Protein AF-W1DEG9-F1 (afdb_monomer)

pLDDT: mean 85.01, std 10.72, range [51.28, 95.25]

Structure (mmCIF, N/CA/C/O backbone):
data_AF-W1DEG9-F1
#
_entry.id   AF-W1DEG9-F1
#
loop_
_atom_site.group_PDB
_atom_site.id
_atom_site.type_symbol
_atom_site.label_atom_id
_atom_site.label_alt_id
_atom_site.label_comp_id
_atom_site.label_asym_id
_atom_site.label_entity_id
_atom_site.label_seq_id
_atom_site.pdbx_PDB_ins_code
_atom_site.Cartn_x
_atom_site.Cartn_y
_atom_site.Cartn_z
_atom_site.occupancy
_atom_site.B_iso_or_equiv
_atom_site.auth_seq_id
_atom_site.auth_comp_id
_atom_site.auth_asym_id
_atom_site.auth_atom_id
_atom_site.pdbx_PDB_model_num
ATOM 1 N N . MET A 1 1 ? 21.318 8.152 -14.934 1.00 57.91 1 MET A N 1
ATOM 2 C CA . MET A 1 1 ? 20.967 6.735 -15.155 1.00 57.91 1 MET A CA 1
ATOM 3 C C . MET A 1 1 ? 21.026 6.461 -16.644 1.00 57.91 1 MET A C 1
ATOM 5 O O . MET A 1 1 ? 20.644 7.343 -17.408 1.00 57.91 1 MET A O 1
ATOM 9 N N . ARG A 1 2 ? 21.579 5.317 -17.050 1.00 68.94 2 ARG A N 1
ATOM 10 C CA . ARG A 1 2 ? 21.618 4.881 -18.450 1.00 68.94 2 ARG A CA 1
ATOM 11 C C . ARG A 1 2 ? 20.387 4.010 -18.742 1.00 68.94 2 ARG A C 1
ATOM 13 O O . ARG A 1 2 ? 19.969 3.261 -17.871 1.00 68.94 2 ARG A O 1
ATOM 20 N N . SER A 1 3 ? 19.781 4.156 -19.921 1.00 65.38 3 SER A N 1
ATOM 21 C CA . SER A 1 3 ? 18.502 3.508 -20.281 1.00 65.38 3 SER A CA 1
ATOM 22 C C . SER A 1 3 ? 18.616 2.018 -20.633 1.00 65.38 3 SER A C 1
ATOM 24 O O . SER A 1 3 ? 17.600 1.368 -20.841 1.00 65.38 3 SER A O 1
ATOM 26 N N . ASP A 1 4 ? 19.833 1.492 -20.730 1.00 74.75 4 ASP A N 1
ATOM 27 C CA . ASP A 1 4 ? 20.174 0.119 -21.117 1.00 74.75 4 ASP A CA 1
ATOM 28 C C . ASP A 1 4 ? 20.474 -0.805 -19.921 1.00 74.75 4 ASP A C 1
ATOM 30 O O . ASP A 1 4 ? 20.771 -1.984 -20.104 1.00 74.75 4 ASP A O 1
ATOM 34 N N . GLU A 1 5 ? 20.365 -0.297 -18.691 1.00 71.19 5 GLU A N 1
ATOM 35 C CA . GLU A 1 5 ? 20.594 -1.072 -17.472 1.00 71.19 5 GLU A CA 1
ATOM 36 C C . GLU A 1 5 ? 19.279 -1.667 -16.942 1.00 71.19 5 GLU A C 1
ATOM 38 O O . GLU A 1 5 ? 18.358 -0.945 -16.555 1.00 71.19 5 GLU A O 1
ATOM 43 N N . LEU A 1 6 ? 19.186 -3.002 -16.920 1.00 70.69 6 LEU A N 1
ATOM 44 C CA . LEU A 1 6 ? 18.066 -3.722 -16.316 1.00 70.69 6 LEU A CA 1
ATOM 45 C C . LEU A 1 6 ? 18.215 -3.701 -14.788 1.00 70.69 6 LEU A C 1
ATOM 47 O O . LEU A 1 6 ? 19.046 -4.417 -14.229 1.00 70.69 6 LEU A O 1
ATOM 51 N N . VAL A 1 7 ? 17.388 -2.910 -14.106 1.00 70.38 7 VAL A N 1
ATOM 52 C CA . VAL A 1 7 ? 17.271 -2.967 -12.643 1.00 70.38 7 VAL A CA 1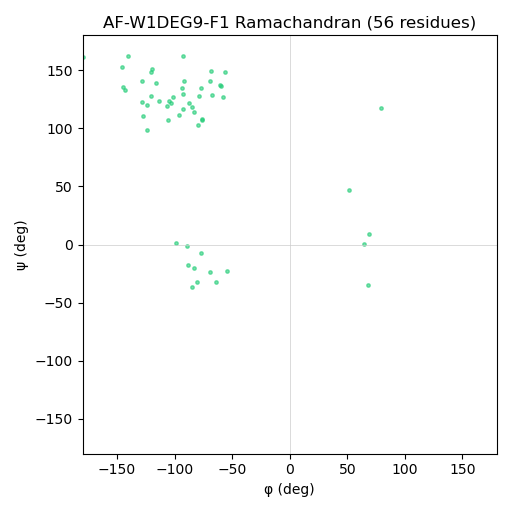
ATOM 53 C C . VAL A 1 7 ? 16.378 -4.151 -12.285 1.00 70.38 7 VAL A C 1
ATOM 55 O O . VAL A 1 7 ? 15.164 -4.085 -12.439 1.00 70.38 7 VAL A O 1
ATOM 58 N N . ALA A 1 8 ? 16.995 -5.248 -11.845 1.00 72.69 8 ALA A N 1
ATOM 59 C CA . ALA A 1 8 ? 16.285 -6.485 -11.518 1.00 72.69 8 ALA A CA 1
ATOM 60 C C . ALA A 1 8 ? 15.677 -6.501 -10.106 1.00 72.69 8 ALA A C 1
ATOM 62 O O . ALA A 1 8 ? 14.783 -7.296 -9.861 1.00 72.69 8 ALA A O 1
ATOM 63 N N . ASN A 1 9 ? 16.162 -5.652 -9.191 1.00 76.75 9 ASN A N 1
ATOM 64 C CA . ASN A 1 9 ? 15.663 -5.561 -7.816 1.00 76.75 9 ASN A CA 1
ATOM 65 C C . ASN A 1 9 ? 15.676 -4.096 -7.375 1.00 76.75 9 ASN A C 1
ATOM 67 O O . ASN A 1 9 ? 16.679 -3.397 -7.566 1.00 76.75 9 ASN A O 1
ATOM 71 N N . ALA A 1 10 ? 14.584 -3.630 -6.779 1.00 77.12 10 ALA A N 1
ATOM 72 C CA . ALA A 1 10 ? 14.464 -2.270 -6.272 1.00 77.12 10 ALA A CA 1
ATOM 73 C C . ALA A 1 10 ? 13.616 -2.267 -5.002 1.00 77.12 10 ALA A C 1
ATOM 75 O O . ALA A 1 10 ? 12.560 -2.881 -4.967 1.00 77.12 10 ALA A O 1
ATOM 76 N N . LEU A 1 11 ? 14.057 -1.531 -3.981 1.00 84.50 11 LEU A N 1
ATOM 77 C CA . LEU A 1 11 ? 13.331 -1.405 -2.721 1.00 84.50 11 LEU A CA 1
ATOM 78 C C . LEU A 1 11 ? 12.697 -0.014 -2.626 1.00 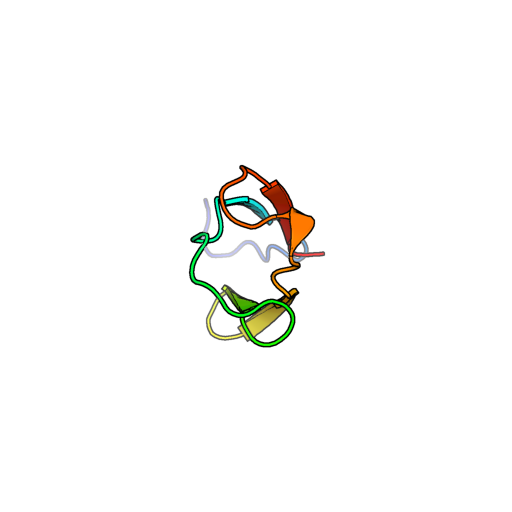84.50 11 LEU A C 1
ATOM 80 O O . LEU A 1 11 ? 13.399 1.003 -2.639 1.00 84.50 11 LEU A O 1
ATOM 84 N N . LEU A 1 12 ? 11.370 0.039 -2.522 1.00 86.31 12 LEU A N 1
ATOM 85 C CA . LEU A 1 12 ? 10.613 1.275 -2.349 1.00 86.31 12 LEU A CA 1
ATOM 86 C C . LEU A 1 12 ? 10.314 1.501 -0.862 1.00 86.31 12 LEU A C 1
ATOM 88 O O . LEU A 1 12 ? 9.487 0.828 -0.256 1.00 86.31 12 LEU A O 1
ATOM 92 N N . ASN A 1 13 ? 10.941 2.517 -0.275 1.00 88.75 13 ASN A N 1
ATOM 93 C CA . ASN A 1 13 ? 10.589 2.986 1.065 1.00 88.75 13 ASN A CA 1
ATOM 94 C C . ASN A 1 13 ? 9.475 4.034 0.972 1.00 88.75 13 ASN A C 1
ATOM 96 O O . ASN A 1 13 ? 9.646 5.072 0.333 1.00 88.75 13 ASN A O 1
ATOM 100 N N . LEU A 1 14 ? 8.350 3.778 1.630 1.00 88.94 14 LEU A N 1
ATOM 101 C CA . LEU A 1 14 ? 7.181 4.642 1.671 1.00 88.94 14 LEU A CA 1
ATOM 102 C C . LEU A 1 14 ? 6.865 5.040 3.113 1.00 88.94 14 LEU A C 1
ATOM 104 O O . LEU A 1 14 ? 6.656 4.188 3.965 1.00 88.94 14 LEU A O 1
ATOM 108 N N . GLU A 1 15 ? 6.719 6.332 3.376 1.00 91.56 15 GLU A N 1
ATOM 109 C CA . GLU A 1 1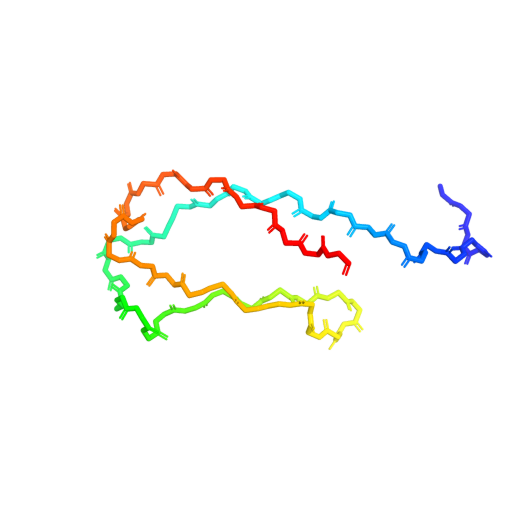5 ? 6.136 6.830 4.622 1.00 91.56 15 GLU A CA 1
ATOM 110 C C . GLU A 1 15 ? 4.812 7.517 4.293 1.00 91.56 15 GLU A C 1
ATOM 112 O O . GLU A 1 15 ? 4.769 8.434 3.469 1.00 91.56 15 GLU A O 1
ATOM 117 N N . TYR A 1 16 ? 3.718 7.075 4.912 1.00 90.69 16 TYR A N 1
ATOM 118 C CA . TYR A 1 16 ? 2.401 7.669 4.682 1.00 90.69 16 TYR A CA 1
ATOM 119 C C . TYR A 1 16 ? 1.587 7.772 5.969 1.00 90.69 16 TYR A C 1
ATOM 121 O O . TYR A 1 16 ? 1.898 7.160 6.986 1.00 90.69 16 TYR A O 1
ATOM 129 N N . THR A 1 17 ? 0.555 8.617 5.951 1.00 94.19 17 THR A N 1
ATOM 130 C CA . THR A 1 17 ? -0.377 8.806 7.071 1.00 94.19 17 THR A CA 1
ATOM 131 C C . THR A 1 17 ? -1.796 8.559 6.570 1.00 94.19 17 THR A C 1
ATOM 133 O O . THR A 1 17 ? -2.376 9.445 5.937 1.00 94.19 17 THR A O 1
ATOM 136 N N . PRO A 1 18 ? -2.362 7.360 6.794 1.00 92.31 18 PRO A N 1
ATOM 137 C CA . PRO A 1 18 ? -3.733 7.063 6.404 1.00 92.31 18 PRO A CA 1
ATOM 138 C C . PRO A 1 18 ? -4.711 8.016 7.097 1.00 92.31 18 PRO A C 1
ATOM 140 O O . PRO A 1 18 ? -4.598 8.270 8.297 1.00 92.31 18 PRO A O 1
ATOM 143 N N . SER A 1 19 ? -5.699 8.527 6.361 1.00 94.00 19 SER A N 1
ATOM 144 C CA . SER A 1 19 ? -6.718 9.407 6.943 1.00 94.00 19 SER A CA 1
ATOM 145 C C . SER A 1 19 ? -7.503 8.682 8.049 1.00 94.00 19 SER A C 1
ATOM 147 O O . SER A 1 19 ? -7.910 7.542 7.827 1.00 94.00 19 SER A O 1
ATOM 149 N N . PRO A 1 20 ? -7.789 9.331 9.198 1.00 92.88 20 PRO A N 1
ATOM 150 C CA . PRO A 1 20 ? -8.615 8.762 10.267 1.00 92.88 20 PRO A CA 1
ATOM 151 C C . PRO A 1 20 ? -10.002 8.277 9.831 1.00 92.88 20 PRO A C 1
ATOM 153 O O . PRO A 1 20 ? -10.594 7.443 10.508 1.00 92.88 20 PRO A O 1
ATOM 156 N N . SER A 1 21 ? -10.517 8.797 8.715 1.00 95.25 21 SER A N 1
ATOM 157 C CA . SER A 1 21 ? -11.843 8.460 8.188 1.00 95.25 21 SER A CA 1
ATOM 158 C C . SER A 1 21 ? -11.843 7.264 7.229 1.00 95.25 21 SER A C 1
ATOM 160 O O . SER A 1 21 ? -12.900 6.906 6.712 1.00 95.25 21 SER A O 1
ATOM 162 N N . LEU A 1 22 ? -10.683 6.664 6.941 1.00 93.50 22 LEU A N 1
ATOM 163 C CA . LEU A 1 22 ? -10.609 5.459 6.116 1.00 93.50 22 LEU A CA 1
ATOM 164 C C . LEU A 1 22 ? -11.225 4.259 6.837 1.00 93.50 22 LEU A C 1
ATOM 166 O O . LEU A 1 22 ? -11.154 4.138 8.058 1.00 93.50 22 LEU A O 1
ATOM 170 N N . LEU A 1 23 ? -11.785 3.339 6.055 1.00 95.12 23 LEU A N 1
ATOM 171 C CA . LEU A 1 23 ? -12.332 2.081 6.555 1.00 95.12 23 LEU A CA 1
ATOM 172 C C . LEU A 1 23 ? -11.187 1.068 6.713 1.00 95.12 23 LEU A C 1
ATOM 174 O O . LEU A 1 23 ? -10.609 0.681 5.691 1.00 95.12 23 LEU A O 1
ATOM 178 N N . PRO A 1 24 ? -10.836 0.630 7.939 1.00 91.25 24 PRO A N 1
ATOM 179 C CA . PRO A 1 24 ? -9.797 -0.375 8.141 1.00 91.25 24 PRO A CA 1
ATOM 180 C C . PRO A 1 24 ? -10.097 -1.658 7.372 1.00 91.25 24 PRO A C 1
ATOM 182 O O . PRO A 1 24 ? -11.263 -2.023 7.216 1.00 91.25 24 PRO A O 1
ATOM 185 N N . VAL A 1 25 ? -9.053 -2.364 6.935 1.00 85.75 25 VAL A N 1
ATOM 186 C CA . VAL A 1 25 ? -9.113 -3.637 6.187 1.00 85.75 25 VAL A CA 1
ATOM 187 C C . VAL A 1 25 ? -9.683 -3.505 4.766 1.00 85.75 25 VAL A C 1
ATOM 189 O O . VAL A 1 25 ? -9.209 -4.182 3.861 1.00 85.75 25 VAL A O 1
ATOM 192 N N . GLN A 1 26 ? -10.656 -2.620 4.539 1.00 92.31 26 GLN A N 1
ATOM 193 C CA . GLN A 1 26 ? -11.229 -2.343 3.218 1.00 92.31 26 GLN A CA 1
ATOM 194 C C . GLN A 1 26 ? -10.413 -1.318 2.427 1.00 92.31 26 GLN A C 1
ATOM 196 O O . GLN A 1 26 ? -10.285 -1.419 1.208 1.00 92.31 26 GLN A O 1
ATOM 201 N N . SER A 1 27 ? -9.868 -0.318 3.119 1.00 93.94 27 SER A N 1
ATOM 202 C CA . SER A 1 27 ? -8.977 0.665 2.511 1.00 93.94 27 SER A CA 1
ATOM 203 C C . SER A 1 27 ? -7.600 0.045 2.324 1.00 93.94 27 SER A C 1
ATOM 205 O O . SER A 1 27 ? -7.062 -0.597 3.227 1.00 93.94 27 SER A O 1
ATOM 207 N N . GLN A 1 28 ? -7.018 0.257 1.151 1.00 92.75 28 GLN A N 1
ATOM 208 C CA . GLN A 1 28 ? -5.734 -0.318 0.777 1.00 92.75 28 GLN A CA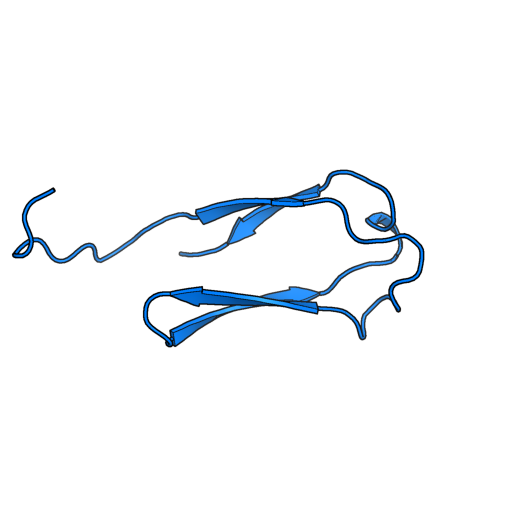 1
ATOM 209 C C . GLN A 1 28 ? -4.952 0.648 -0.102 1.00 92.75 28 GLN A C 1
ATOM 211 O O . GLN A 1 28 ? -5.536 1.444 -0.841 1.00 92.75 28 GLN A O 1
ATOM 216 N N . LEU A 1 29 ? -3.632 0.529 -0.053 1.00 91.69 29 LEU A N 1
ATOM 217 C CA . LEU A 1 29 ? -2.724 1.187 -0.973 1.00 91.69 29 LEU A CA 1
ATOM 218 C C . LEU A 1 29 ? -2.198 0.153 -1.968 1.00 91.69 29 LEU A C 1
ATOM 220 O O . LEU A 1 29 ? -1.625 -0.858 -1.568 1.00 91.69 29 LEU A O 1
ATOM 224 N N . LYS A 1 30 ? -2.394 0.406 -3.261 1.00 93.19 30 LYS A N 1
ATOM 225 C CA . LYS A 1 30 ? -1.813 -0.404 -4.334 1.00 93.19 30 LYS A CA 1
ATOM 226 C C . LYS A 1 30 ? -0.597 0.316 -4.897 1.00 93.19 30 LYS A C 1
ATOM 228 O O . LYS A 1 30 ? -0.706 1.482 -5.274 1.00 93.19 30 LYS A O 1
ATOM 233 N N . VAL A 1 31 ? 0.533 -0.375 -4.945 1.00 90.94 31 VAL A N 1
ATOM 234 C CA . VAL A 1 31 ? 1.795 0.162 -5.459 1.00 90.94 31 VAL A CA 1
ATOM 235 C C . VAL A 1 31 ? 2.025 -0.403 -6.851 1.00 90.94 31 VAL A C 1
ATOM 237 O O . VAL A 1 31 ? 2.084 -1.620 -7.011 1.00 90.94 31 VAL A O 1
ATOM 240 N N . TYR A 1 32 ? 2.154 0.479 -7.839 1.00 91.25 32 TYR A N 1
ATOM 241 C CA . TYR A 1 32 ? 2.426 0.113 -9.224 1.00 91.25 32 TYR A CA 1
ATOM 242 C C . TYR A 1 32 ? 3.781 0.661 -9.662 1.00 91.25 32 TYR A C 1
ATOM 244 O O . TYR A 1 32 ? 4.107 1.810 -9.356 1.00 91.25 32 TYR A O 1
ATOM 252 N N . LEU A 1 33 ? 4.536 -0.142 -10.404 1.00 88.19 33 LEU A N 1
ATOM 253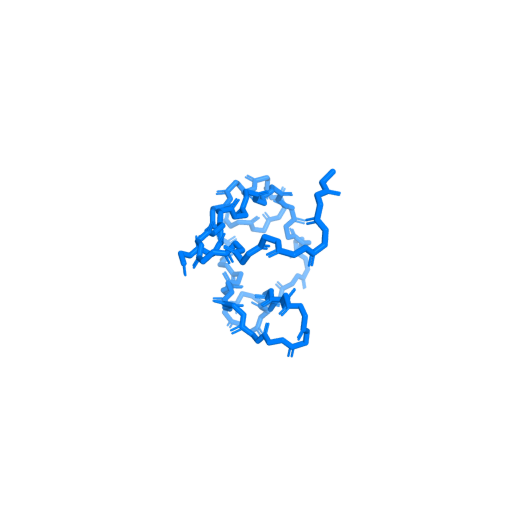 C CA . LEU A 1 33 ? 5.760 0.269 -11.082 1.00 88.19 33 LEU A CA 1
ATOM 254 C C . LEU A 1 33 ? 5.642 -0.158 -12.542 1.00 88.19 33 LEU A C 1
ATOM 256 O O . LEU A 1 33 ? 5.434 -1.332 -1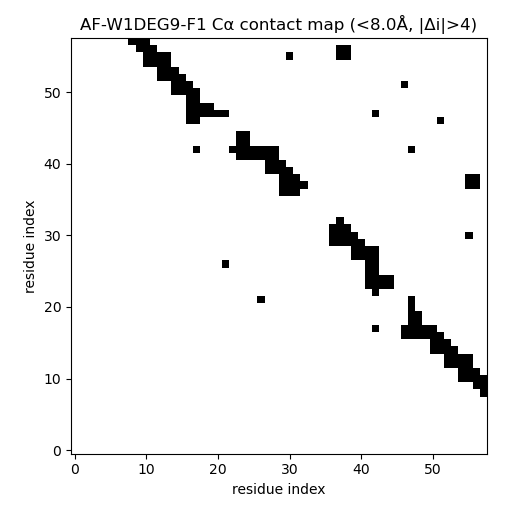2.815 1.00 88.19 33 LEU A O 1
ATOM 260 N N . ASN A 1 34 ? 5.748 0.794 -13.472 1.00 89.19 34 ASN A N 1
ATOM 261 C CA . ASN A 1 34 ? 5.569 0.539 -14.908 1.00 89.19 34 ASN A CA 1
ATOM 262 C C . ASN A 1 34 ? 4.258 -0.212 -15.223 1.00 89.19 34 ASN A C 1
ATOM 264 O O . ASN A 1 34 ? 4.263 -1.204 -15.942 1.00 89.19 34 ASN A O 1
ATOM 268 N N . ASP A 1 35 ? 3.149 0.241 -14.633 1.00 91.31 35 ASP A N 1
ATOM 269 C CA . ASP A 1 35 ? 1.809 -0.363 -14.740 1.00 91.31 35 ASP A CA 1
ATOM 270 C C . ASP A 1 35 ? 1.660 -1.783 -14.153 1.00 91.31 35 ASP A C 1
ATOM 272 O O . ASP A 1 35 ? 0.555 -2.330 -14.119 1.00 91.31 35 ASP A O 1
ATOM 276 N N . GLU A 1 36 ? 2.725 -2.356 -13.592 1.00 88.69 36 GLU A N 1
ATOM 277 C CA . GLU A 1 36 ? 2.701 -3.651 -12.920 1.00 88.69 36 GLU A CA 1
ATOM 278 C C . GLU A 1 36 ? 2.478 -3.490 -11.409 1.00 88.69 36 GLU A C 1
ATOM 280 O O . GLU A 1 36 ? 3.064 -2.625 -10.755 1.00 88.69 36 GLU A O 1
ATOM 285 N N . LEU A 1 37 ? 1.588 -4.312 -10.838 1.00 90.81 37 LEU A N 1
ATOM 286 C CA . LEU A 1 37 ? 1.249 -4.278 -9.414 1.00 90.81 37 LEU A CA 1
ATOM 287 C C . LEU A 1 37 ? 2.364 -4.931 -8.591 1.00 90.81 37 LEU A C 1
ATOM 289 O O . LEU A 1 37 ? 2.474 -6.152 -8.558 1.00 90.81 37 LEU A O 1
ATOM 293 N N . MET A 1 38 ? 3.119 -4.114 -7.863 1.00 89.38 38 MET A N 1
ATOM 294 C CA . MET A 1 38 ? 4.212 -4.564 -6.993 1.00 89.38 38 MET A CA 1
ATOM 295 C C . MET A 1 38 ? 3.703 -5.086 -5.646 1.00 89.38 38 MET A C 1
ATOM 297 O O . MET A 1 38 ? 4.294 -5.973 -5.040 1.00 89.3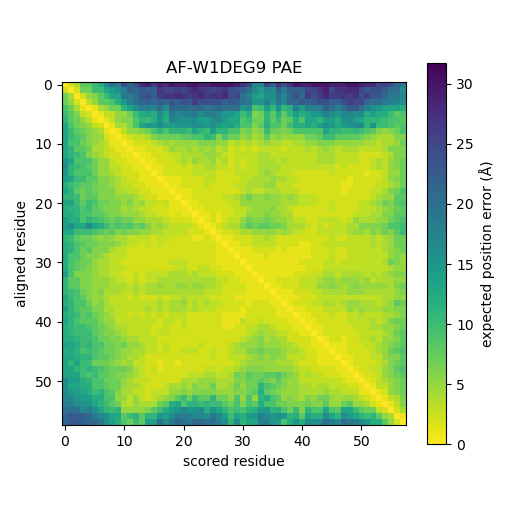8 38 MET A O 1
ATOM 301 N N . GLY A 1 39 ? 2.605 -4.522 -5.134 1.00 89.00 39 GLY A N 1
ATOM 302 C CA . GLY A 1 39 ? 2.082 -4.924 -3.834 1.00 89.00 39 GLY A CA 1
ATOM 303 C C . GLY A 1 39 ? 0.820 -4.190 -3.411 1.00 89.00 39 GLY A C 1
ATOM 304 O O . GLY A 1 39 ? 0.481 -3.117 -3.919 1.00 89.00 39 GLY A O 1
ATOM 305 N N . VAL A 1 40 ? 0.123 -4.789 -2.448 1.00 90.50 40 VAL A N 1
ATOM 306 C CA . VAL A 1 40 ? -1.080 -4.229 -1.830 1.00 90.50 40 VAL A CA 1
ATOM 307 C C . VAL A 1 40 ? -0.861 -4.142 -0.326 1.00 90.50 40 VAL A C 1
ATOM 309 O O . VAL A 1 40 ? -0.636 -5.153 0.335 1.00 90.50 40 VAL A O 1
ATOM 312 N N . LEU A 1 41 ? -0.935 -2.929 0.213 1.00 90.44 41 LEU A N 1
ATOM 313 C CA . LEU A 1 41 ? -0.771 -2.650 1.634 1.00 90.44 41 LEU A CA 1
ATOM 314 C C . LEU A 1 41 ? -2.149 -2.339 2.240 1.00 90.44 41 LEU A C 1
ATOM 316 O O . LEU A 1 41 ? -2.710 -1.276 1.956 1.00 90.44 41 LEU A O 1
ATOM 320 N N . PRO A 1 42 ? -2.735 -3.244 3.045 1.00 91.44 42 PRO A N 1
ATOM 321 C CA . PRO A 1 42 ? -3.993 -2.963 3.723 1.00 91.44 42 PRO A CA 1
ATOM 322 C C . PRO A 1 42 ? -3.783 -1.900 4.805 1.00 91.44 42 PRO A C 1
ATOM 324 O O . PRO A 1 42 ? -2.782 -1.920 5.523 1.00 91.44 42 PRO A O 1
ATOM 327 N N . VAL A 1 43 ? -4.745 -0.989 4.950 1.00 91.69 43 VAL A N 1
ATOM 328 C CA . VAL A 1 43 ? -4.747 -0.006 6.039 1.00 91.69 43 VAL A CA 1
ATOM 329 C C . VAL A 1 43 ? -5.372 -0.646 7.273 1.00 91.69 43 VAL A C 1
ATOM 331 O O . VAL A 1 43 ? -6.549 -1.021 7.254 1.00 91.69 43 VAL A O 1
ATOM 334 N N . THR A 1 44 ? -4.609 -0.764 8.359 1.00 91.69 44 THR A N 1
ATOM 335 C CA . THR A 1 44 ? -5.127 -1.267 9.639 1.00 91.69 44 THR A CA 1
ATOM 336 C C . THR A 1 44 ? -5.593 -0.124 10.539 1.00 91.69 44 THR A C 1
ATOM 338 O O . THR A 1 44 ? -5.255 1.046 10.341 1.00 91.69 44 THR A O 1
ATOM 341 N N . LYS A 1 45 ? -6.408 -0.449 11.547 1.00 90.25 45 LYS A N 1
ATOM 342 C CA . LYS A 1 45 ? -7.015 0.554 12.433 1.00 90.25 45 LYS A CA 1
ATOM 343 C C . LYS A 1 45 ? -5.962 1.318 13.239 1.00 90.25 45 LYS A C 1
ATOM 345 O O . LYS A 1 45 ? -6.135 2.498 13.528 1.00 90.25 45 LYS A O 1
ATOM 350 N N . GLU A 1 46 ? -4.867 0.655 13.584 1.00 90.75 46 GLU A N 1
ATOM 351 C CA . GLU A 1 46 ? -3.790 1.183 14.422 1.00 90.75 46 GLU A CA 1
ATOM 352 C C . GLU A 1 46 ? -2.996 2.292 13.721 1.00 90.75 46 GLU A C 1
ATOM 354 O O . GLU A 1 46 ? -2.394 3.127 14.404 1.00 90.75 46 GLU A O 1
ATOM 359 N N . GLN A 1 47 ? -3.025 2.289 12.384 1.00 89.88 47 GLN A N 1
ATOM 360 C CA . GLN A 1 47 ? -2.281 3.184 11.495 1.00 89.88 47 GLN A CA 1
ATOM 361 C C . GLN A 1 47 ? -3.036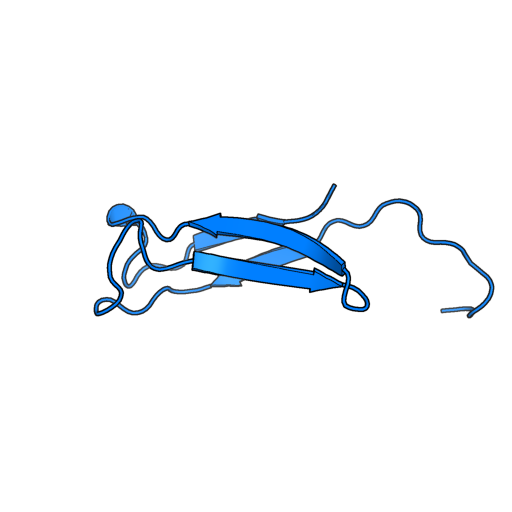 4.476 11.176 1.00 89.88 47 GLN A C 1
ATOM 363 O O . GLN A 1 47 ? -2.440 5.453 10.733 1.00 89.88 47 GLN A O 1
ATOM 368 N N . LEU A 1 48 ? -4.350 4.500 11.396 1.00 92.19 48 LEU A N 1
ATOM 369 C CA . LEU A 1 48 ? -5.189 5.653 11.095 1.00 92.19 48 LEU A CA 1
ATOM 370 C C . LEU A 1 48 ? -4.713 6.906 11.841 1.00 92.19 48 LEU A C 1
ATOM 372 O O . LEU A 1 48 ? -4.558 6.902 13.063 1.00 92.19 48 LEU A O 1
ATOM 376 N N . GLY A 1 49 ? -4.493 7.988 11.094 1.00 91.81 49 GLY A N 1
ATOM 377 C CA . GLY A 1 49 ? -4.023 9.266 11.624 1.00 91.81 49 GLY A CA 1
ATOM 378 C C . GLY A 1 49 ? -2.580 9.260 12.127 1.00 91.81 49 GLY A C 1
ATOM 379 O O . GLY A 1 49 ? -2.163 10.237 12.748 1.00 91.81 49 GLY A O 1
ATOM 380 N N . LYS A 1 50 ? -1.816 8.188 11.886 1.00 92.19 50 LYS A N 1
ATOM 381 C CA . LYS A 1 50 ? -0.422 8.060 12.321 1.00 92.19 50 LYS A CA 1
ATOM 382 C C . LYS A 1 50 ? 0.498 7.857 11.128 1.00 92.19 50 LYS A C 1
ATOM 384 O O . LYS A 1 50 ? 0.117 7.252 10.131 1.00 92.19 50 LYS A O 1
ATOM 389 N N . LYS A 1 51 ? 1.723 8.361 11.252 1.00 90.19 51 LYS A N 1
ATOM 390 C CA . LYS A 1 51 ? 2.793 8.078 10.296 1.00 90.19 51 LYS A CA 1
ATOM 391 C C . LYS A 1 51 ? 3.180 6.608 10.383 1.00 90.19 51 LYS A C 1
ATOM 393 O O . LYS A 1 51 ? 3.467 6.118 11.474 1.00 90.19 51 LYS A O 1
ATOM 398 N N . ASP A 1 52 ? 3.196 5.951 9.234 1.00 86.56 52 ASP A N 1
ATOM 399 C CA . ASP A 1 52 ? 3.570 4.553 9.085 1.00 86.56 52 ASP A CA 1
ATOM 400 C C . ASP A 1 52 ? 4.661 4.417 8.009 1.00 86.56 52 ASP A C 1
ATOM 402 O O . ASP A 1 52 ? 4.386 4.663 6.828 1.00 86.56 52 ASP A O 1
ATOM 406 N N . PRO A 1 53 ? 5.905 4.078 8.393 1.00 83.69 53 PRO A N 1
ATOM 407 C CA . PRO A 1 53 ? 6.947 3.713 7.448 1.00 83.69 53 PRO A CA 1
ATOM 408 C C . PRO A 1 53 ? 6.757 2.262 6.981 1.00 83.69 53 PRO A C 1
ATOM 410 O O . PRO A 1 53 ? 6.671 1.330 7.781 1.00 83.69 53 PRO A O 1
ATOM 413 N N . ARG A 1 54 ? 6.730 2.059 5.667 1.00 81.00 54 ARG A N 1
ATOM 414 C CA . ARG A 1 54 ? 6.622 0.765 4.990 1.00 81.00 54 ARG A CA 1
ATOM 415 C C . ARG A 1 54 ? 7.723 0.623 3.951 1.00 81.00 54 ARG A C 1
ATOM 417 O O . ARG A 1 54 ? 8.001 1.552 3.207 1.00 81.00 54 ARG A O 1
ATOM 424 N N . ALA A 1 55 ? 8.288 -0.571 3.849 1.00 70.94 55 ALA A N 1
ATOM 425 C CA . ALA A 1 55 ? 8.986 -0.993 2.645 1.00 70.94 55 ALA A CA 1
ATOM 426 C C . ALA A 1 55 ? 7.977 -1.731 1.755 1.00 70.94 55 ALA A C 1
ATOM 428 O O . ALA A 1 55 ? 7.248 -2.606 2.228 1.00 70.94 55 ALA A O 1
ATOM 429 N N . ALA A 1 56 ? 7.900 -1.341 0.492 1.00 65.12 56 ALA A N 1
ATOM 430 C CA . ALA A 1 56 ? 7.222 -2.062 -0.570 1.00 65.12 56 ALA A CA 1
ATOM 431 C C . ALA A 1 56 ? 8.271 -2.399 -1.637 1.00 65.12 56 ALA A C 1
ATOM 433 O O . ALA A 1 56 ? 9.213 -1.637 -1.811 1.00 65.12 56 ALA A O 1
ATOM 434 N N . ALA A 1 57 ? 8.078 -3.496 -2.361 1.00 55.72 57 ALA A N 1
ATOM 435 C CA . ALA A 1 57 ? 9.011 -4.068 -3.337 1.00 55.72 57 ALA A CA 1
ATOM 436 C C . ALA A 1 57 ? 10.174 -4.886 -2.734 1.00 55.72 57 ALA A C 1
ATOM 438 O O . ALA A 1 57 ? 11.003 -4.368 -1.980 1.00 55.72 57 ALA A O 1
ATOM 439 N N . ASP A 1 58 ? 10.168 -6.169 -3.104 1.00 51.28 58 ASP A N 1
ATOM 440 C CA . ASP A 1 58 ? 11.336 -7.017 -3.367 1.00 51.28 58 ASP A CA 1
ATOM 441 C C . ASP A 1 58 ? 11.238 -7.379 -4.859 1.00 51.28 58 ASP A C 1
ATOM 443 O O . ASP A 1 58 ? 10.116 -7.792 -5.255 1.00 51.28 58 ASP A O 1
#

Nearest PDB structures (foldseek):
  9fmt-assembly1_D  TM=9.076E-01  e=2.738E-06  Escherichia coli
  9fmt-assembly1_E  TM=9.051E-01  e=2.916E-06  Escherichia coli
  6yg8-assembly1_D 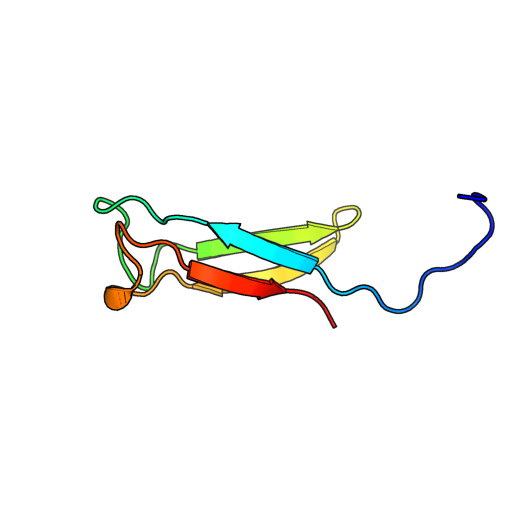 TM=8.987E-01  e=4.256E-06  Escherichia coli
  9fmt-assembly1_C  TM=8.939E-01  e=4.533E-06  Escherichia coli
  6yg8-assembly1_E  TM=8.983E-01  e=1.028E-05  Escherichia coli

Radius of gyration: 14.11 Å; Cα contacts (8 Å, |Δi|>4): 85; chains: 1; bounding box: 34×16×36 Å

Foldseek 3Di:
DDPPDDPPFDKDKDKDQAALPDDFQVDWDFDDDPNHTQDIGTHHNVRHRHIDIDITTD

Mean predicted aligned error: 6.4 Å

InterPro domains:
  IPR018513 Cellulose synthase BcsB, bacterial [PF03170] (1-51)
  IPR018513 Cellulose synthase BcsB, bacterial [PTHR39083] (1-50)

Organism: NCBI:txid1432552

Solvent-accessible surface area (backbone atoms only — not comparable to full-atom values): 3811 Å² total; per-residue (Å²): 137,70,95,85,67,84,80,88,71,59,76,42,78,43,75,48,60,47,59,68,85,59,53,56,71,76,35,63,48,77,42,66,58,94,90,39,80,66,48,76,48,67,37,51,72,88,41,42,69,31,84,44,81,43,80,46,53,119

Secondary structure (DSSP, 8-state):
--TT-------EEEEE---TTS-TTT-EEEEEETTEEEEEEEPPGGGTTS-EEEEE--

Sequence (58 aa):
MRSDELVANALLNLEYTPSPSLLPVQSQLKVYLNDELMGVLPVTKEQLGKKDPRAAAD